Protein AF-A0A0A7DSQ7-F1 (afdb_monomer_lite)

Foldseek 3Di:
DVVCVVVPDFKDFDDPPCFLVLLVQFPAEDPLSVQLSGFGMWGCDPNGIYGYQCLQVVVVVVCVVVVLDAAQFEEEEEDLDSNSSNNVLVCVVRNYAYEYEYPPQVSQQVSQVSCVVSHHYDYDYPVCCVVDDGSYYHYPDPQVVVVHDD

Radius of gyration: 16.52 Å; chains: 1; bounding box: 37×31×48 Å

pLDDT: mean 92.35, std 8.04, range [57.31, 98.38]

Secondary structure (DSSP, 8-state):
-HHHHHTT--EEE--TT-HHHHHHH-SEE-HHHHHHT--SEEEEETTEEEEE--HHHHHHHHHHHTT---TT-EEEEE--SHHHHHHHHHHHHTT-EEEEE-SSHHHHHHHHHHHTTTS-EEE--GGGGGG---SEEEE-SSGGGGT---

Structure (mmCIF, N/CA/C/O backbone):
data_AF-A0A0A7DSQ7-F1
#
_entry.id   AF-A0A0A7DSQ7-F1
#
loop_
_atom_site.group_PDB
_atom_site.id
_atom_site.type_symbol
_atom_site.label_atom_id
_atom_site.label_alt_id
_atom_site.label_comp_id
_atom_site.label_asym_id
_atom_site.label_entity_id
_atom_site.label_seq_id
_atom_site.pdbx_PDB_ins_code
_atom_site.Cartn_x
_atom_site.Cartn_y
_atom_site.Cartn_z
_atom_site.occupancy
_atom_site.B_iso_or_equiv
_atom_site.auth_seq_id
_atom_site.auth_comp_id
_atom_site.auth_asym_id
_atom_site.auth_atom_id
_atom_site.pdbx_PDB_model_num
ATOM 1 N N . ALA A 1 1 ? -18.224 10.965 14.111 1.00 68.00 1 ALA A N 1
ATOM 2 C CA . ALA A 1 1 ? -17.540 9.673 14.328 1.00 68.00 1 ALA A CA 1
ATOM 3 C C . ALA A 1 1 ? -17.409 9.320 15.812 1.00 68.00 1 ALA A C 1
ATOM 5 O O . ALA A 1 1 ? -17.889 8.263 16.186 1.00 68.00 1 ALA A O 1
ATOM 6 N N . MET A 1 2 ? -16.864 10.184 16.681 1.00 82.50 2 MET A N 1
ATOM 7 C CA . MET A 1 2 ? -16.712 9.857 18.116 1.00 82.50 2 MET A CA 1
ATOM 8 C C . MET A 1 2 ? -18.012 9.472 18.833 1.00 82.50 2 MET A C 1
ATOM 10 O O . MET A 1 2 ? -17.995 8.553 19.643 1.00 82.50 2 MET A O 1
ATOM 14 N N . ALA A 1 3 ? -19.145 10.083 18.471 1.00 89.44 3 ALA A N 1
ATOM 15 C CA . ALA A 1 3 ? -20.454 9.705 19.006 1.00 89.44 3 ALA A CA 1
ATOM 16 C C . ALA A 1 3 ? -20.790 8.213 18.795 1.00 89.44 3 ALA A C 1
ATOM 18 O O . ALA A 1 3 ? -21.333 7.586 19.694 1.00 89.44 3 ALA A O 1
ATOM 19 N N . PHE A 1 4 ? -20.412 7.619 17.654 1.00 92.38 4 PHE A N 1
ATOM 20 C CA . PHE A 1 4 ? -20.632 6.191 17.381 1.00 92.38 4 PHE A CA 1
ATOM 21 C C . PHE A 1 4 ? -19.858 5.301 18.365 1.00 92.38 4 PHE A C 1
ATOM 23 O O . PHE A 1 4 ? -20.416 4.362 18.929 1.00 92.38 4 PHE A O 1
ATOM 30 N N . PHE A 1 5 ? -18.589 5.628 18.619 1.00 91.50 5 PHE A N 1
ATOM 31 C CA . PHE A 1 5 ? -17.759 4.886 19.570 1.00 91.50 5 PHE A CA 1
ATOM 32 C C . PHE A 1 5 ? -18.211 5.107 21.021 1.00 91.50 5 PHE A C 1
ATOM 34 O O . PHE A 1 5 ? -18.272 4.162 21.802 1.00 91.50 5 PHE A O 1
ATOM 41 N N . GLN A 1 6 ? -18.631 6.328 21.367 1.00 87.44 6 GLN A N 1
ATOM 42 C CA . GLN A 1 6 ? -19.210 6.652 22.678 1.00 87.44 6 GLN A CA 1
ATOM 43 C C . GLN A 1 6 ? -20.536 5.922 22.944 1.00 87.44 6 GLN A C 1
ATOM 45 O O . GLN A 1 6 ? -20.862 5.649 24.094 1.00 87.44 6 GLN A O 1
ATOM 50 N N . GLN A 1 7 ? -21.279 5.569 21.894 1.00 93.25 7 GLN A N 1
ATOM 51 C CA . GLN A 1 7 ? -22.520 4.792 21.972 1.00 93.25 7 GLN A CA 1
ATOM 52 C C . GLN A 1 7 ? -22.288 3.268 21.973 1.00 93.25 7 GLN A C 1
ATOM 54 O O . GLN A 1 7 ? -23.245 2.502 21.896 1.00 93.25 7 GLN A O 1
ATOM 59 N N . GLY A 1 8 ? -21.036 2.806 22.073 1.00 93.12 8 GLY A N 1
ATOM 60 C CA . GLY A 1 8 ? -20.695 1.382 22.166 1.00 93.12 8 GLY A CA 1
ATOM 61 C C . GLY A 1 8 ? -20.263 0.728 20.851 1.00 93.12 8 GLY A C 1
ATOM 62 O O . GLY A 1 8 ? -20.050 -0.487 20.820 1.00 93.12 8 GLY A O 1
ATOM 63 N N . GLY A 1 9 ? -20.093 1.502 19.773 1.00 95.00 9 GLY A N 1
ATOM 64 C CA . GLY A 1 9 ? -19.462 1.021 18.546 1.00 95.00 9 GLY A CA 1
ATOM 65 C C . GLY A 1 9 ? -18.045 0.503 18.815 1.00 95.00 9 GLY A C 1
ATOM 66 O O . GLY A 1 9 ? -17.261 1.153 19.502 1.00 95.00 9 GLY A O 1
ATOM 67 N N . ARG A 1 10 ? -17.705 -0.680 18.286 1.00 95.81 10 ARG A N 1
ATOM 68 C CA . ARG A 1 10 ? -16.401 -1.336 18.534 1.00 95.81 10 ARG A CA 1
ATOM 69 C C . ARG A 1 10 ? -15.400 -1.186 17.394 1.00 95.81 10 ARG A C 1
ATOM 71 O O . ARG A 1 10 ? -14.199 -1.291 17.613 1.00 95.81 10 ARG A O 1
ATOM 78 N N . GLY A 1 11 ? -15.876 -0.928 16.183 1.00 96.31 11 GLY A N 1
ATOM 79 C CA . GLY A 1 11 ? -15.027 -0.765 15.014 1.00 96.31 11 GLY A CA 1
ATOM 80 C C . GLY A 1 11 ? -15.815 -0.268 13.815 1.00 96.31 11 GLY A C 1
ATOM 81 O O . GLY A 1 11 ? -17.046 -0.274 13.828 1.00 96.31 11 GLY A O 1
ATOM 82 N N . ALA A 1 12 ? -15.096 0.194 12.801 1.00 97.12 12 ALA A N 1
ATOM 83 C CA . ALA A 1 12 ? -15.674 0.669 11.553 1.00 97.12 12 ALA A CA 1
ATOM 84 C C . ALA A 1 12 ? -14.692 0.460 10.400 1.00 97.12 12 ALA A C 1
ATOM 86 O O . ALA A 1 12 ? -13.487 0.639 10.572 1.00 97.12 12 ALA A O 1
ATOM 87 N N . ASN A 1 13 ? -15.210 0.152 9.213 1.00 97.00 13 ASN A N 1
ATOM 88 C CA . ASN A 1 13 ? -14.438 0.284 7.984 1.00 97.00 13 ASN A CA 1
ATOM 89 C C . ASN A 1 13 ? -14.655 1.667 7.369 1.00 97.00 13 ASN A C 1
ATOM 91 O O . ASN A 1 13 ? -15.749 2.229 7.427 1.00 97.00 13 ASN A O 1
ATOM 95 N N . VAL A 1 14 ? -13.596 2.208 6.776 1.00 94.75 14 VAL A N 1
ATOM 96 C CA . VAL A 1 14 ? -13.577 3.524 6.139 1.00 94.75 14 VAL A CA 1
ATOM 97 C C . VAL A 1 14 ? -13.151 3.354 4.689 1.00 94.75 14 VAL A C 1
ATOM 99 O O . VAL A 1 14 ? -12.133 2.732 4.388 1.00 94.75 14 VAL A O 1
ATOM 102 N N . THR A 1 15 ? -13.927 3.927 3.777 1.00 90.25 15 THR A N 1
ATOM 103 C CA . THR A 1 15 ? -13.647 3.904 2.339 1.00 90.25 15 THR A CA 1
ATOM 104 C C . THR A 1 15 ? -13.397 5.317 1.802 1.00 90.25 15 THR A C 1
ATOM 106 O O . THR A 1 15 ? -13.412 6.298 2.550 1.00 90.25 15 THR A O 1
ATOM 109 N N . THR A 1 16 ? -13.103 5.435 0.509 1.00 83.06 16 THR A N 1
ATOM 110 C CA . THR A 1 16 ? -12.941 6.723 -0.173 1.00 83.06 16 THR A CA 1
ATOM 111 C C . THR A 1 16 ? -14.198 7.591 -0.020 1.00 83.06 16 THR A C 1
ATOM 113 O O . THR A 1 16 ? -15.299 7.061 -0.166 1.00 83.06 16 THR A O 1
ATOM 116 N N . PRO A 1 17 ? -14.070 8.909 0.226 1.00 88.75 17 PRO A N 1
ATOM 117 C CA . PRO A 1 17 ? -12.833 9.699 0.276 1.00 88.75 17 PRO A CA 1
ATOM 118 C C . PRO A 1 17 ? -12.257 9.898 1.698 1.00 88.75 17 PRO A C 1
ATOM 120 O O . PRO A 1 17 ? -11.391 10.743 1.892 1.00 88.75 17 PRO A O 1
ATOM 123 N N . PHE A 1 18 ? -12.710 9.151 2.710 1.00 93.00 18 PHE A N 1
ATOM 124 C CA . PHE A 1 18 ? -12.517 9.516 4.125 1.00 93.00 18 PHE A CA 1
ATOM 125 C C . PHE A 1 18 ? -11.300 8.885 4.824 1.00 93.00 18 PHE A C 1
ATOM 127 O O . PHE A 1 18 ? -11.103 9.093 6.021 1.00 93.00 18 PHE A O 1
ATOM 134 N N . LYS A 1 19 ? -10.461 8.123 4.112 1.00 93.19 19 LYS A N 1
ATOM 135 C CA . LYS A 1 19 ? -9.346 7.378 4.731 1.00 93.19 19 LYS A CA 1
ATOM 136 C C . LYS A 1 19 ? -8.277 8.276 5.370 1.00 93.19 19 LYS A C 1
ATOM 138 O O . LYS A 1 19 ? -7.714 7.905 6.397 1.00 93.19 19 LYS A O 1
ATOM 143 N N . GLU A 1 20 ? -8.014 9.454 4.804 1.00 93.06 20 GLU A N 1
ATOM 144 C CA . GLU A 1 20 ? -7.075 10.432 5.381 1.00 93.06 20 GLU A CA 1
ATOM 145 C C . GLU A 1 20 ? -7.655 11.092 6.641 1.00 93.06 20 GLU A C 1
ATOM 147 O O . GLU A 1 20 ? -6.980 11.218 7.657 1.00 93.06 20 GLU A O 1
ATOM 152 N N . GLN A 1 21 ? -8.943 11.436 6.624 1.00 95.00 21 GLN A N 1
ATOM 153 C CA . GLN A 1 21 ? -9.622 11.992 7.797 1.00 95.00 21 GLN A CA 1
ATOM 154 C C . GLN A 1 21 ? -9.669 10.978 8.945 1.00 95.00 21 GLN A C 1
ATOM 156 O O . GLN A 1 21 ? -9.446 11.333 10.098 1.00 95.00 21 GLN A O 1
ATOM 161 N N . ALA A 1 22 ? -9.901 9.699 8.637 1.00 95.56 22 ALA A N 1
ATOM 162 C CA . ALA A 1 22 ? -9.821 8.628 9.625 1.00 95.56 22 ALA A CA 1
ATOM 163 C C . ALA A 1 22 ? -8.403 8.456 10.188 1.00 95.56 22 ALA A C 1
ATOM 165 O O . ALA A 1 22 ? -8.256 8.178 11.375 1.00 95.56 22 ALA A O 1
ATOM 166 N N . TRP A 1 23 ? -7.370 8.663 9.365 1.00 96.25 23 TRP A N 1
ATOM 167 C CA . TRP A 1 23 ? -5.976 8.664 9.809 1.00 96.25 23 TRP A CA 1
ATOM 168 C C . TRP A 1 23 ? -5.680 9.816 10.774 1.00 96.25 23 TRP A C 1
ATOM 170 O O . TRP A 1 23 ? -5.077 9.585 11.817 1.00 96.25 23 TRP A O 1
ATOM 180 N N . GLN A 1 24 ? -6.164 11.025 10.477 1.00 96.31 24 GLN A N 1
ATOM 181 C CA . GLN A 1 24 ? -6.012 12.198 11.349 1.00 96.31 24 GLN A CA 1
ATOM 182 C C . GLN A 1 24 ? -6.802 12.068 12.661 1.00 96.31 24 GLN A C 1
ATOM 184 O O . GLN A 1 24 ? -6.411 12.629 13.679 1.00 96.31 24 GLN A O 1
ATOM 189 N N . MET A 1 25 ? -7.924 11.346 12.631 1.00 94.94 25 MET A N 1
ATOM 190 C CA . MET A 1 25 ? -8.810 11.146 13.779 1.00 94.94 25 MET A CA 1
ATOM 191 C C . MET A 1 25 ? -8.323 10.059 14.748 1.00 94.94 25 MET A C 1
ATOM 193 O O . MET A 1 25 ? -8.744 10.052 15.901 1.00 94.94 25 MET A O 1
ATOM 197 N N . ALA A 1 26 ? -7.503 9.110 14.292 1.00 96.56 26 ALA A N 1
ATOM 198 C CA . ALA A 1 26 ? -7.054 7.999 15.121 1.00 96.56 26 ALA A CA 1
ATOM 199 C C . ALA A 1 26 ? -6.083 8.465 16.220 1.00 96.56 26 ALA A C 1
ATOM 201 O O . ALA A 1 26 ? -5.095 9.142 15.946 1.00 96.56 26 ALA A O 1
ATOM 202 N N . ASP A 1 27 ? -6.320 8.030 17.460 1.00 96.25 27 ASP A N 1
ATOM 203 C CA . ASP A 1 27 ? -5.428 8.303 18.595 1.00 96.25 27 ASP A CA 1
ATOM 204 C C . ASP A 1 27 ? -4.112 7.522 18.476 1.00 96.25 27 ASP A C 1
ATOM 206 O O . ASP A 1 27 ? -3.044 7.966 18.903 1.00 96.25 27 ASP A O 1
ATOM 210 N N . ILE A 1 28 ? -4.201 6.307 17.932 1.00 97.00 28 ILE A N 1
ATOM 211 C CA . ILE A 1 28 ? -3.079 5.392 17.737 1.00 97.00 28 ILE A CA 1
ATOM 212 C C . ILE A 1 28 ? -3.123 4.904 16.296 1.00 97.00 28 ILE A C 1
ATOM 214 O O . ILE A 1 28 ? -4.172 4.508 15.801 1.00 97.00 28 ILE A O 1
ATOM 218 N N . LEU A 1 29 ? -1.969 4.881 15.637 1.00 97.50 29 LEU A N 1
ATOM 219 C CA . LEU A 1 29 ? -1.819 4.361 14.281 1.00 97.50 29 LEU A CA 1
ATOM 220 C C . LEU A 1 29 ? -0.879 3.163 14.292 1.00 97.50 29 LEU A C 1
ATOM 222 O O . LEU A 1 29 ? 0.210 3.240 14.873 1.00 97.50 29 LEU A O 1
ATOM 226 N N . THR A 1 30 ? -1.267 2.088 13.605 1.00 95.50 30 THR A N 1
ATOM 227 C CA . THR A 1 30 ? -0.339 0.994 13.291 1.00 95.50 30 THR A CA 1
ATOM 228 C C . THR A 1 30 ? 0.808 1.506 12.404 1.00 95.50 30 THR A C 1
ATOM 230 O O . THR A 1 30 ? 0.639 2.514 11.707 1.00 95.50 30 THR A O 1
ATOM 233 N N . PRO A 1 31 ? 1.983 0.841 12.379 1.00 91.31 31 PRO A N 1
ATOM 234 C CA . PRO A 1 31 ? 3.094 1.253 11.514 1.00 91.31 31 PRO A CA 1
ATOM 235 C C . PRO A 1 31 ? 2.683 1.380 10.040 1.00 91.31 31 PRO A C 1
ATOM 237 O O . PRO A 1 31 ? 2.975 2.392 9.400 1.00 91.31 31 PRO A O 1
ATOM 240 N N . ARG A 1 32 ? 1.905 0.409 9.539 1.00 89.62 32 ARG A N 1
ATOM 241 C CA . ARG A 1 32 ? 1.368 0.427 8.173 1.00 89.62 32 ARG A CA 1
ATOM 242 C C . ARG A 1 32 ? 0.400 1.581 7.930 1.00 89.62 32 ARG A C 1
ATOM 244 O O . ARG A 1 32 ? 0.544 2.262 6.925 1.00 89.62 32 ARG A O 1
ATOM 251 N N . ALA A 1 33 ? -0.519 1.880 8.852 1.00 94.00 33 ALA A N 1
ATOM 252 C CA . ALA A 1 33 ? -1.414 3.030 8.703 1.00 94.00 33 ALA A CA 1
ATOM 253 C C . ALA A 1 33 ? -0.656 4.364 8.737 1.00 94.00 33 ALA A C 1
ATOM 255 O O . ALA A 1 33 ? -0.951 5.267 7.955 1.00 94.00 33 ALA A O 1
ATOM 256 N N . ARG A 1 34 ? 0.357 4.483 9.607 1.00 93.75 34 ARG A N 1
ATOM 257 C CA . ARG A 1 34 ? 1.214 5.672 9.705 1.00 93.75 34 ARG A CA 1
ATOM 258 C C . ARG A 1 34 ? 1.931 5.956 8.388 1.00 93.75 34 ARG A C 1
ATOM 260 O O . ARG A 1 34 ? 1.848 7.077 7.900 1.00 93.75 34 ARG A O 1
ATOM 267 N N . LEU A 1 35 ? 2.583 4.948 7.812 1.00 88.44 35 LEU A N 1
ATOM 268 C CA . LEU A 1 35 ? 3.297 5.073 6.538 1.00 88.44 35 LEU A CA 1
ATOM 269 C C . LEU A 1 35 ? 2.336 5.276 5.355 1.00 88.44 35 LEU A C 1
ATOM 271 O O . LEU A 1 35 ? 2.598 6.105 4.475 1.00 88.44 35 LEU A O 1
ATOM 275 N N . ALA A 1 36 ? 1.189 4.588 5.382 1.00 90.00 36 ALA A N 1
ATOM 276 C CA . ALA A 1 36 ? 0.127 4.720 4.390 1.00 90.00 36 ALA A CA 1
ATOM 277 C C . ALA A 1 36 ? -0.514 6.118 4.360 1.00 90.00 36 ALA A C 1
ATOM 279 O O . ALA A 1 36 ? -1.097 6.489 3.344 1.00 90.00 36 ALA A O 1
ATOM 280 N N . GLY A 1 37 ? -0.448 6.886 5.456 1.00 91.88 37 GLY A N 1
ATOM 281 C CA . GLY A 1 37 ? -1.161 8.166 5.578 1.00 91.88 37 GLY A CA 1
ATOM 282 C C . GLY A 1 37 ? -2.684 8.020 5.453 1.00 91.88 37 GLY A C 1
ATOM 283 O O . GLY A 1 37 ? -3.374 8.963 5.077 1.00 91.88 37 GLY A O 1
ATOM 284 N N . ALA A 1 38 ? -3.206 6.813 5.683 1.00 92.88 38 ALA A N 1
ATOM 285 C CA . ALA A 1 38 ? -4.587 6.446 5.409 1.00 92.88 38 ALA A CA 1
ATOM 286 C C . ALA A 1 38 ? -5.031 5.306 6.330 1.00 92.88 38 ALA A C 1
ATOM 288 O O . ALA A 1 38 ? -4.273 4.362 6.557 1.00 92.88 38 ALA A O 1
ATOM 289 N N . VAL A 1 39 ? -6.273 5.373 6.808 1.00 95.62 39 VAL A N 1
ATOM 290 C CA . VAL A 1 39 ? -6.916 4.354 7.649 1.00 95.62 39 VAL A CA 1
ATOM 291 C C . VAL A 1 39 ? -8.181 3.853 6.958 1.00 95.62 39 VAL A C 1
ATOM 293 O O . VAL A 1 39 ? -9.052 4.649 6.612 1.00 95.62 39 VAL A O 1
ATOM 296 N N . ASN A 1 40 ? -8.291 2.536 6.768 1.00 95.19 40 ASN A N 1
ATOM 297 C CA . ASN A 1 40 ? -9.500 1.872 6.261 1.00 95.19 40 ASN A CA 1
ATOM 298 C C . ASN A 1 40 ? -10.198 1.012 7.335 1.00 95.19 40 ASN A C 1
ATOM 300 O O . ASN A 1 40 ? -11.321 0.557 7.116 1.00 95.19 40 ASN A O 1
ATOM 304 N N . THR A 1 41 ? -9.554 0.808 8.487 1.00 96.88 41 THR A N 1
ATOM 305 C CA . THR A 1 41 ? -10.059 -0.006 9.593 1.00 96.88 41 THR A CA 1
ATOM 306 C C . THR A 1 41 ? -9.840 0.736 10.903 1.00 96.88 41 THR A C 1
ATOM 308 O O . THR A 1 41 ? -8.716 1.066 11.268 1.00 96.88 41 THR A O 1
ATOM 311 N N . LEU A 1 42 ? -10.924 0.994 11.622 1.00 97.50 42 LEU A N 1
ATOM 312 C CA . LEU A 1 42 ? -10.929 1.613 12.939 1.00 97.50 42 LEU A CA 1
ATOM 313 C C . LEU A 1 42 ? -11.357 0.590 13.982 1.00 97.50 42 LEU A C 1
ATOM 315 O O . LEU A 1 42 ? -12.327 -0.141 13.774 1.00 97.50 42 LEU A O 1
ATOM 319 N N . HIS A 1 43 ? -10.678 0.584 15.121 1.00 96.50 43 HIS A N 1
ATOM 320 C CA . HIS A 1 43 ? -11.000 -0.279 16.248 1.00 96.50 43 HIS A CA 1
ATOM 321 C C . HIS A 1 43 ? -10.952 0.515 17.552 1.00 96.50 43 HIS A C 1
ATOM 323 O O . HIS A 1 43 ? -9.996 1.241 17.820 1.00 96.50 43 HIS A O 1
ATOM 329 N N . TRP A 1 44 ? -11.995 0.387 18.366 1.00 95.31 44 TRP A N 1
ATOM 330 C CA . TRP A 1 44 ? -12.054 1.016 19.677 1.00 95.31 44 TRP A CA 1
ATOM 331 C C . TRP A 1 44 ? -11.435 0.091 20.721 1.00 95.31 44 TRP A C 1
ATOM 333 O O . TRP A 1 44 ? -11.983 -0.967 21.026 1.00 95.31 44 TRP A O 1
ATOM 343 N N . GLN A 1 45 ? -10.297 0.489 21.287 1.00 89.56 45 GLN A N 1
ATOM 344 C CA . GLN A 1 45 ? -9.559 -0.318 22.253 1.00 89.56 45 GLN A CA 1
ATOM 345 C C . GLN A 1 45 ? -9.012 0.550 23.382 1.00 89.56 45 GLN A C 1
ATOM 347 O O . GLN A 1 45 ? -8.352 1.555 23.141 1.00 89.56 45 GLN A O 1
ATOM 352 N N . ASN A 1 46 ? -9.241 0.136 24.632 1.00 87.50 46 ASN A N 1
ATOM 353 C CA . ASN A 1 46 ? -8.714 0.817 25.821 1.00 87.50 46 ASN A CA 1
ATOM 354 C C . ASN A 1 46 ? -9.033 2.326 25.842 1.00 87.50 46 ASN A C 1
ATOM 356 O O . ASN A 1 46 ? -8.165 3.146 26.135 1.00 87.50 46 ASN A O 1
ATOM 360 N N . ALA A 1 47 ? -10.276 2.679 25.490 1.00 90.06 47 ALA A N 1
ATOM 361 C CA . ALA A 1 47 ? -10.757 4.061 25.376 1.00 90.06 47 ALA A CA 1
ATOM 362 C C . ALA A 1 47 ? -9.976 4.940 24.377 1.00 90.06 47 ALA A C 1
ATOM 364 O O . ALA A 1 47 ? -9.987 6.164 24.492 1.00 90.06 47 ALA A O 1
ATOM 365 N N . ARG A 1 48 ? -9.302 4.319 23.405 1.00 94.06 48 ARG A N 1
ATOM 366 C CA . ARG A 1 48 ? -8.606 4.984 22.305 1.00 94.06 48 ARG A CA 1
ATOM 367 C C . ARG A 1 48 ? -9.029 4.388 20.973 1.00 94.06 48 ARG A C 1
ATOM 369 O O . ARG A 1 48 ? -9.338 3.199 20.864 1.00 94.06 48 ARG A O 1
ATOM 376 N N . LEU A 1 49 ? -9.009 5.224 19.951 1.00 96.12 49 LEU A N 1
ATOM 377 C CA . LEU A 1 49 ? -9.291 4.844 18.585 1.00 96.12 49 LEU A CA 1
ATOM 378 C C . LEU A 1 49 ? -7.999 4.413 17.884 1.00 96.12 49 LEU A C 1
ATOM 380 O O . LEU A 1 49 ? -7.136 5.234 17.573 1.00 96.12 49 LEU A O 1
ATOM 384 N N . LEU A 1 50 ? -7.875 3.114 17.624 1.00 97.38 50 LEU A N 1
ATOM 385 C CA . LEU A 1 50 ? -6.812 2.549 16.804 1.00 97.38 50 LEU A CA 1
ATOM 386 C C . LEU A 1 50 ? -7.199 2.652 15.326 1.00 97.38 50 LEU A C 1
ATOM 388 O O . LEU A 1 50 ? -8.232 2.127 14.911 1.00 97.38 50 LEU A O 1
ATOM 392 N N . GLY A 1 51 ? -6.347 3.299 14.540 1.00 97.50 51 GLY A N 1
ATOM 393 C CA . GLY A 1 51 ? -6.413 3.342 13.090 1.00 97.50 51 GLY A CA 1
ATOM 394 C C . GLY A 1 51 ? -5.446 2.353 12.458 1.00 97.50 51 GLY A C 1
ATOM 395 O O . GLY A 1 51 ? -4.252 2.327 12.772 1.00 97.50 51 GLY A O 1
ATOM 396 N N . ASP A 1 52 ? -5.973 1.559 11.538 1.00 96.62 52 ASP A N 1
ATOM 397 C CA . ASP A 1 52 ? -5.238 0.559 10.790 1.00 96.62 52 ASP A CA 1
ATOM 398 C C . ASP A 1 52 ? -5.528 0.637 9.282 1.00 96.62 52 ASP A C 1
ATOM 400 O O . ASP A 1 52 ? -6.552 1.169 8.837 1.00 96.62 52 ASP A O 1
ATOM 404 N N . ASN A 1 53 ? -4.600 0.109 8.487 1.00 94.69 53 ASN A N 1
ATOM 405 C CA . ASN A 1 53 ? -4.739 -0.013 7.045 1.00 94.69 53 ASN A CA 1
ATOM 406 C C . ASN A 1 53 ? -4.555 -1.471 6.625 1.00 94.69 53 ASN A C 1
ATOM 408 O O . ASN A 1 53 ? -3.459 -2.021 6.702 1.00 94.69 53 ASN A O 1
ATOM 412 N N . THR A 1 54 ? -5.648 -2.086 6.195 1.00 94.19 54 THR A N 1
ATOM 413 C CA . THR A 1 54 ? -5.727 -3.494 5.800 1.00 94.19 54 THR A CA 1
ATOM 414 C C . THR A 1 54 ? -5.768 -3.689 4.285 1.00 94.19 54 THR A C 1
ATOM 416 O O . THR A 1 54 ? -5.641 -4.821 3.829 1.00 94.19 54 THR A O 1
ATOM 419 N N . ASP A 1 55 ? -5.886 -2.615 3.492 1.00 90.44 55 ASP A N 1
ATOM 420 C CA . ASP A 1 55 ? -5.942 -2.728 2.027 1.00 90.44 55 ASP A CA 1
ATOM 421 C C . ASP A 1 55 ? -4.642 -3.324 1.472 1.00 90.44 55 ASP A C 1
ATOM 423 O O . ASP A 1 55 ? -4.673 -4.209 0.623 1.00 90.44 55 ASP A O 1
ATOM 427 N N . GLY A 1 56 ? -3.493 -2.867 1.981 1.00 90.69 56 GLY A N 1
ATOM 428 C CA . GLY A 1 56 ? -2.187 -3.296 1.484 1.00 90.69 56 GLY A CA 1
ATOM 429 C C . GLY A 1 56 ? -1.879 -4.770 1.753 1.00 90.69 56 GLY A C 1
ATOM 430 O O . GLY A 1 56 ? -1.482 -5.493 0.843 1.00 90.69 56 GLY A O 1
ATOM 431 N N . ILE A 1 57 ? -2.127 -5.243 2.980 1.00 92.56 57 ILE A N 1
ATOM 432 C CA . ILE A 1 57 ? -1.989 -6.672 3.303 1.00 92.56 57 ILE A CA 1
ATOM 433 C C . ILE A 1 57 ? -3.041 -7.517 2.574 1.00 92.56 57 ILE A C 1
ATOM 435 O O . ILE A 1 57 ? -2.738 -8.635 2.161 1.00 92.56 57 ILE A O 1
ATOM 439 N N . GLY A 1 58 ? -4.249 -6.982 2.366 1.00 94.38 58 GLY A N 1
ATOM 440 C CA . GLY A 1 58 ? -5.291 -7.627 1.572 1.00 94.38 58 GLY A CA 1
ATOM 441 C C . GLY A 1 58 ? -4.850 -7.864 0.128 1.00 94.38 58 GLY A C 1
ATOM 442 O O . GLY A 1 58 ? -4.979 -8.982 -0.363 1.00 94.38 58 GLY A O 1
ATOM 443 N N . LEU A 1 59 ? -4.251 -6.855 -0.516 1.00 94.81 59 LEU A N 1
ATOM 444 C CA . LEU A 1 59 ? -3.698 -6.986 -1.865 1.00 94.81 59 LEU A CA 1
ATOM 445 C C . LEU A 1 59 ? -2.601 -8.053 -1.927 1.00 94.81 59 LEU A C 1
ATOM 447 O O . LEU A 1 59 ? -2.676 -8.950 -2.757 1.00 94.81 59 LEU A O 1
ATOM 451 N N . VAL A 1 60 ? -1.604 -7.984 -1.040 1.00 93.75 60 VAL A N 1
ATOM 452 C CA . VAL A 1 60 ? -0.505 -8.966 -1.005 1.00 93.75 60 VAL A CA 1
ATOM 453 C C . VAL A 1 60 ? -1.031 -10.388 -0.798 1.00 93.75 60 VAL A C 1
ATOM 455 O O . VAL A 1 60 ? -0.589 -11.317 -1.470 1.00 93.75 60 VAL A O 1
ATOM 458 N N . SER A 1 61 ? -2.011 -10.557 0.091 1.00 94.81 61 SER A N 1
ATOM 459 C CA . SER A 1 61 ? -2.641 -11.858 0.339 1.00 94.81 61 SER A CA 1
ATOM 460 C C . SER A 1 61 ? -3.335 -12.402 -0.914 1.00 94.81 61 SER A C 1
ATOM 462 O O . SER A 1 61 ? -3.244 -13.596 -1.196 1.00 94.81 61 SER A O 1
ATOM 464 N N . ASP A 1 62 ? -4.008 -11.541 -1.681 1.00 96.88 62 ASP A N 1
ATOM 465 C CA . ASP A 1 62 ? -4.681 -11.946 -2.916 1.00 96.88 62 ASP A CA 1
ATOM 466 C C . ASP A 1 62 ? -3.690 -12.272 -4.043 1.00 96.88 62 ASP A C 1
ATOM 468 O O . ASP A 1 62 ? -3.865 -13.265 -4.747 1.00 96.88 62 ASP A O 1
ATOM 472 N N . LEU A 1 63 ? -2.601 -11.507 -4.162 1.00 96.38 63 LEU A N 1
ATOM 473 C CA . LEU A 1 63 ? -1.525 -11.785 -5.119 1.00 96.38 63 LEU A CA 1
ATOM 474 C C . LEU A 1 63 ? -0.862 -13.144 -4.854 1.00 96.38 63 LEU A C 1
ATOM 476 O O . LEU A 1 63 ? -0.621 -13.896 -5.799 1.00 96.38 63 LEU A O 1
ATOM 480 N N . HIS A 1 64 ? -0.637 -13.499 -3.584 1.00 94.69 64 HIS A N 1
ATOM 481 C CA . HIS A 1 64 ? -0.173 -14.836 -3.194 1.00 94.69 64 HIS A CA 1
ATOM 482 C C . HIS A 1 64 ? -1.190 -15.921 -3.544 1.00 94.69 64 HIS A C 1
ATOM 484 O O . HIS A 1 64 ? -0.836 -16.938 -4.138 1.00 94.69 64 HIS A O 1
ATOM 490 N N . ARG A 1 65 ? -2.473 -15.697 -3.231 1.00 97.00 65 ARG A N 1
ATOM 491 C CA . ARG A 1 65 ? -3.561 -16.637 -3.553 1.00 97.00 65 ARG A CA 1
ATOM 492 C C . ARG A 1 65 ? -3.651 -16.927 -5.054 1.00 97.00 65 ARG A C 1
ATOM 494 O O . ARG A 1 65 ? -3.996 -18.042 -5.437 1.00 97.00 65 ARG A O 1
ATOM 501 N N . LEU A 1 66 ? -3.367 -15.931 -5.889 1.00 97.06 66 LEU A N 1
ATOM 502 C CA . LEU A 1 66 ? -3.371 -16.038 -7.348 1.00 97.06 66 LEU A CA 1
ATOM 503 C C . LEU A 1 66 ? -2.032 -16.516 -7.934 1.00 97.06 66 LEU A C 1
ATOM 505 O O . LEU A 1 66 ? -1.934 -16.642 -9.152 1.00 97.06 66 LEU A O 1
ATOM 509 N N . ALA A 1 67 ? -1.018 -16.778 -7.099 1.00 95.31 67 ALA A N 1
ATOM 510 C CA . ALA A 1 67 ? 0.348 -17.097 -7.521 1.00 95.31 67 ALA A CA 1
ATOM 511 C C . ALA A 1 67 ? 0.942 -16.050 -8.490 1.00 95.31 67 ALA A C 1
ATOM 513 O O . ALA A 1 67 ? 1.687 -16.386 -9.408 1.00 95.31 67 ALA A O 1
ATOM 514 N N . MET A 1 68 ? 0.592 -14.775 -8.291 1.00 95.44 68 MET A N 1
ATOM 515 C CA . MET A 1 68 ? 1.049 -13.642 -9.111 1.00 95.44 68 MET A CA 1
ATOM 516 C C . MET A 1 68 ? 2.286 -12.945 -8.542 1.00 95.44 68 MET A C 1
ATOM 518 O O . MET A 1 68 ? 2.829 -12.045 -9.177 1.00 95.44 68 MET A O 1
ATOM 522 N N . ILE A 1 69 ? 2.702 -13.313 -7.331 1.00 93.00 69 ILE A N 1
ATOM 523 C CA . ILE A 1 69 ? 3.857 -12.730 -6.662 1.00 93.00 69 ILE A CA 1
ATOM 524 C C . ILE A 1 69 ? 4.637 -13.822 -5.934 1.00 93.00 69 ILE A C 1
ATOM 526 O O . ILE A 1 69 ? 4.059 -14.785 -5.431 1.00 93.00 69 ILE A O 1
ATOM 530 N N . GLY A 1 70 ? 5.951 -13.660 -5.892 1.00 86.75 70 GLY A N 1
ATOM 531 C CA . GLY A 1 70 ? 6.877 -14.482 -5.121 1.00 86.75 70 GLY A CA 1
ATOM 532 C C . GLY A 1 70 ? 8.033 -13.645 -4.579 1.00 86.75 70 GLY A C 1
ATOM 533 O O . GLY A 1 70 ? 8.095 -12.432 -4.812 1.00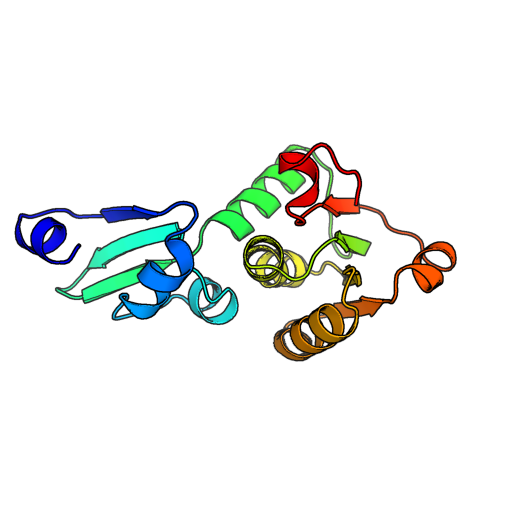 86.75 70 GLY A O 1
ATOM 534 N N . ASP A 1 71 ? 8.959 -14.295 -3.882 1.00 80.44 71 ASP A N 1
ATOM 535 C CA . ASP A 1 71 ? 10.144 -13.642 -3.321 1.00 80.44 71 ASP A CA 1
ATOM 536 C C . ASP A 1 71 ? 10.918 -12.869 -4.402 1.00 80.44 71 ASP A C 1
ATOM 538 O O . ASP A 1 71 ? 11.145 -13.372 -5.504 1.00 80.44 71 ASP A O 1
ATOM 542 N N . ALA A 1 72 ? 11.328 -11.637 -4.087 1.00 88.38 72 ALA A N 1
ATOM 543 C CA . ALA A 1 72 ? 12.114 -10.774 -4.976 1.00 88.38 72 ALA A CA 1
ATOM 544 C C . ALA A 1 72 ? 11.464 -10.421 -6.333 1.00 88.38 72 ALA A C 1
ATOM 546 O O . ALA A 1 72 ? 12.167 -9.994 -7.253 1.00 88.38 72 ALA A O 1
ATOM 547 N N . SER A 1 73 ? 10.135 -10.535 -6.457 1.00 95.94 73 SER A N 1
ATOM 548 C CA . SER A 1 73 ? 9.404 -10.111 -7.664 1.00 95.94 73 SER A CA 1
ATOM 549 C C . SER A 1 73 ? 9.637 -8.629 -7.972 1.00 95.94 73 SER A C 1
ATOM 551 O O . SER A 1 73 ? 9.614 -7.783 -7.071 1.00 95.94 73 SER A O 1
ATOM 553 N N . ARG A 1 74 ? 9.817 -8.299 -9.254 1.00 97.69 74 ARG A N 1
ATOM 554 C CA . ARG A 1 74 ? 9.942 -6.919 -9.740 1.00 97.69 74 ARG A CA 1
ATOM 555 C C . ARG A 1 74 ? 8.565 -6.376 -10.077 1.00 97.69 74 ARG A C 1
ATOM 557 O O . ARG A 1 74 ? 7.936 -6.796 -11.050 1.00 97.69 74 ARG A O 1
ATOM 564 N N . VAL A 1 75 ? 8.104 -5.444 -9.258 1.00 98.19 75 VAL A N 1
ATOM 565 C CA . VAL A 1 75 ? 6.761 -4.881 -9.327 1.00 98.19 75 VAL A CA 1
ATOM 566 C C . VAL A 1 75 ? 6.827 -3.467 -9.887 1.00 98.19 75 VAL A C 1
ATOM 568 O O . VAL A 1 75 ? 7.443 -2.587 -9.289 1.00 98.19 75 VAL A O 1
ATOM 571 N N . LEU A 1 76 ? 6.136 -3.228 -10.999 1.00 98.19 76 LEU A N 1
ATOM 572 C CA . LEU A 1 76 ? 5.818 -1.877 -11.449 1.00 98.19 76 LEU A CA 1
ATOM 573 C C . LEU A 1 76 ? 4.526 -1.419 -10.773 1.00 98.19 76 LEU A C 1
ATOM 575 O O . LEU A 1 76 ? 3.463 -1.999 -10.991 1.00 98.19 76 LEU A O 1
ATOM 579 N N . LEU A 1 77 ? 4.600 -0.360 -9.974 1.00 97.69 77 LEU A N 1
ATOM 580 C CA . LEU A 1 77 ? 3.445 0.279 -9.356 1.00 97.69 77 LEU A CA 1
ATOM 581 C C . LEU A 1 77 ? 3.121 1.579 -10.098 1.00 97.69 77 LEU A C 1
ATOM 583 O O . LEU A 1 77 ? 3.895 2.538 -10.074 1.00 97.69 77 LEU A O 1
ATOM 587 N N . LEU A 1 78 ? 1.959 1.618 -10.749 1.00 97.19 78 LEU A N 1
ATOM 588 C CA . LEU A 1 78 ? 1.467 2.798 -11.453 1.00 97.19 78 LEU A CA 1
ATOM 589 C C . LEU A 1 78 ? 0.606 3.648 -10.518 1.00 97.19 78 LEU A C 1
ATOM 591 O O . LEU A 1 78 ? -0.431 3.206 -10.025 1.00 97.19 78 LEU A O 1
ATOM 595 N N . GLY A 1 79 ? 1.006 4.898 -10.318 1.00 94.88 79 GLY A N 1
ATOM 596 C CA . GLY A 1 79 ? 0.329 5.876 -9.476 1.00 94.88 79 GLY A CA 1
ATOM 597 C C . GLY A 1 79 ? 1.067 6.164 -8.171 1.00 94.88 79 GLY A C 1
ATOM 598 O O . GLY A 1 79 ? 1.684 5.296 -7.573 1.00 94.88 79 GLY A O 1
ATOM 599 N N . ALA A 1 80 ? 0.961 7.405 -7.694 1.00 93.31 80 ALA A N 1
ATOM 600 C CA . ALA A 1 80 ? 1.556 7.863 -6.430 1.00 93.31 80 ALA A CA 1
ATOM 601 C C . ALA A 1 80 ? 0.499 8.422 -5.451 1.00 93.31 80 ALA A C 1
ATOM 603 O O . ALA A 1 80 ? 0.740 9.397 -4.738 1.00 93.31 80 ALA A O 1
ATOM 604 N N . GLY A 1 81 ? -0.715 7.858 -5.480 1.00 88.44 81 GLY A N 1
ATOM 605 C CA . GLY A 1 81 ? -1.839 8.241 -4.616 1.00 88.44 81 GLY A CA 1
ATOM 606 C C . GLY A 1 81 ? -1.931 7.426 -3.320 1.00 88.44 81 GLY A C 1
ATOM 607 O O . GLY A 1 81 ? -1.048 6.635 -2.996 1.00 88.44 81 GLY A O 1
ATOM 608 N N . GLY A 1 82 ? -3.038 7.584 -2.584 1.00 84.62 82 GLY A N 1
ATOM 609 C CA . GLY A 1 82 ? -3.262 6.877 -1.313 1.00 84.62 82 GLY A CA 1
ATOM 610 C C . GLY A 1 82 ? -3.296 5.349 -1.445 1.00 84.62 82 GLY A C 1
ATOM 611 O O . GLY A 1 82 ? -2.785 4.655 -0.572 1.00 84.62 82 GLY A O 1
ATOM 612 N N . ALA A 1 83 ? -3.829 4.823 -2.555 1.00 86.56 83 ALA A N 1
ATOM 613 C CA . ALA A 1 83 ? -3.813 3.386 -2.839 1.00 86.56 83 ALA A CA 1
ATOM 614 C C . ALA A 1 83 ? -2.377 2.862 -3.001 1.00 86.56 83 ALA A C 1
ATOM 616 O O . ALA A 1 83 ? -1.990 1.930 -2.304 1.00 86.56 83 ALA A O 1
ATOM 617 N N . ALA A 1 84 ? -1.566 3.524 -3.838 1.00 92.88 84 ALA A N 1
ATOM 618 C CA . ALA A 1 84 ? -0.155 3.189 -4.023 1.00 92.88 84 ALA A CA 1
ATOM 619 C C . ALA A 1 84 ? 0.613 3.232 -2.693 1.00 92.88 84 ALA A C 1
ATOM 621 O O . ALA A 1 84 ? 1.272 2.271 -2.309 1.00 92.88 84 ALA A O 1
ATOM 622 N N . ARG A 1 85 ? 0.450 4.314 -1.923 1.00 92.69 85 ARG A N 1
ATOM 623 C CA . ARG A 1 85 ? 1.088 4.467 -0.609 1.00 92.69 85 ARG A CA 1
ATOM 624 C C . ARG A 1 85 ? 0.717 3.343 0.370 1.00 92.69 85 ARG A C 1
ATOM 626 O O . ARG A 1 85 ? 1.567 2.915 1.144 1.00 92.69 85 ARG A O 1
ATOM 633 N N . GLY A 1 86 ? -0.528 2.864 0.338 1.00 91.12 86 GLY A N 1
ATOM 634 C CA . GLY A 1 86 ? -1.009 1.790 1.211 1.00 91.12 86 GLY A CA 1
ATOM 635 C C . GLY A 1 86 ? -0.437 0.404 0.898 1.00 91.12 86 GLY A C 1
ATOM 636 O O . GLY A 1 86 ? -0.395 -0.435 1.795 1.00 91.12 86 GLY A O 1
ATOM 637 N N . VAL A 1 87 ? 0.016 0.162 -0.338 1.00 94.12 87 VAL A N 1
ATOM 638 C CA . VAL A 1 87 ? 0.496 -1.160 -0.784 1.00 94.12 87 VAL A CA 1
ATOM 639 C C . VAL A 1 87 ? 2.021 -1.286 -0.802 1.00 94.12 87 VAL A C 1
ATOM 641 O O . VAL A 1 87 ? 2.519 -2.405 -0.744 1.00 94.12 87 VAL A O 1
ATOM 644 N N . ILE A 1 88 ? 2.765 -0.170 -0.831 1.00 95.50 88 ILE A N 1
ATOM 645 C CA . ILE A 1 88 ? 4.238 -0.180 -0.914 1.00 95.50 88 ILE A CA 1
ATOM 646 C C . ILE A 1 88 ? 4.867 -0.958 0.242 1.00 95.50 88 ILE A C 1
ATOM 648 O O . ILE A 1 88 ? 5.626 -1.886 -0.009 1.00 95.50 88 ILE A O 1
ATOM 652 N N . LEU A 1 89 ? 4.553 -0.614 1.497 1.00 94.62 89 LEU A N 1
ATOM 653 C CA . LEU A 1 89 ? 5.183 -1.282 2.642 1.00 94.62 89 LEU A CA 1
ATOM 654 C C . LEU A 1 89 ? 4.911 -2.795 2.649 1.00 94.62 89 LEU A C 1
ATOM 656 O O . LEU A 1 89 ? 5.881 -3.538 2.729 1.00 94.62 89 LEU A O 1
ATOM 660 N N . PRO A 1 90 ? 3.659 -3.272 2.501 1.00 93.81 90 PRO A N 1
ATOM 661 C CA . PRO A 1 90 ? 3.403 -4.706 2.407 1.00 93.81 90 PRO A CA 1
ATOM 662 C C . PRO A 1 90 ? 4.182 -5.406 1.290 1.00 93.81 90 PRO A C 1
ATOM 664 O O . PRO A 1 90 ? 4.673 -6.505 1.512 1.00 93.81 90 PRO A O 1
ATOM 667 N N . LEU A 1 91 ? 4.328 -4.789 0.112 1.00 95.31 91 LEU A N 1
ATOM 668 C CA . LEU A 1 91 ? 5.119 -5.354 -0.989 1.00 95.31 91 LEU A CA 1
ATOM 669 C C . LEU A 1 91 ? 6.618 -5.415 -0.649 1.00 95.31 91 LEU A C 1
ATOM 671 O O . LEU A 1 91 ? 7.254 -6.440 -0.890 1.00 95.31 91 LEU A O 1
ATOM 675 N N . LEU A 1 92 ? 7.175 -4.361 -0.046 1.00 95.31 92 LEU A N 1
ATOM 676 C CA . LEU A 1 92 ? 8.570 -4.347 0.413 1.00 95.31 92 L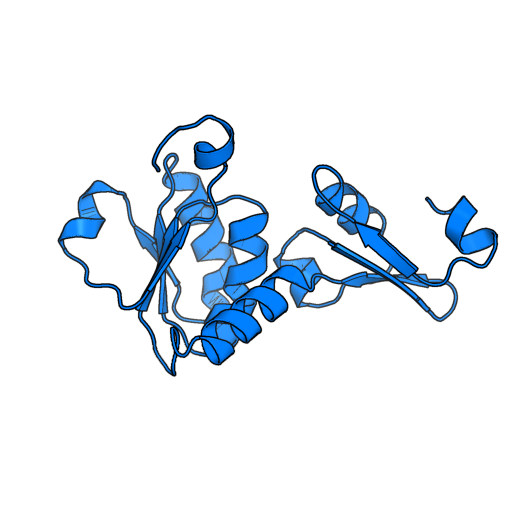EU A CA 1
ATOM 677 C C . LEU A 1 92 ? 8.819 -5.389 1.515 1.00 95.31 92 LEU A C 1
ATOM 679 O O . LEU A 1 92 ? 9.847 -6.056 1.503 1.00 95.31 92 LEU A O 1
ATOM 683 N N . GLU A 1 93 ? 7.864 -5.590 2.426 1.00 92.75 93 GLU A N 1
ATOM 684 C CA . GLU A 1 93 ? 7.928 -6.628 3.467 1.00 92.75 93 GLU A CA 1
ATOM 685 C C . GLU A 1 93 ? 7.879 -8.056 2.889 1.00 92.75 93 GLU A C 1
ATOM 687 O O . GLU A 1 93 ? 8.378 -8.980 3.527 1.00 92.75 93 GLU A O 1
ATOM 692 N N . GLN A 1 94 ? 7.335 -8.249 1.679 1.00 91.69 94 GLN A N 1
ATOM 693 C CA . GLN A 1 94 ? 7.461 -9.505 0.917 1.00 91.69 94 GLN A CA 1
ATOM 694 C C . GLN A 1 94 ? 8.804 -9.637 0.178 1.00 91.69 94 GLN A C 1
ATOM 696 O O . GLN A 1 94 ? 9.015 -10.595 -0.560 1.00 91.69 94 GLN A O 1
ATOM 701 N N . GLY A 1 95 ? 9.703 -8.661 0.310 1.00 94.00 95 GLY A N 1
ATOM 702 C CA . GLY A 1 95 ? 10.976 -8.631 -0.404 1.00 94.00 95 GLY A CA 1
ATOM 703 C C . GLY A 1 95 ? 10.855 -8.258 -1.882 1.00 94.00 95 GLY A C 1
ATOM 704 O O . GLY A 1 95 ? 11.798 -8.489 -2.631 1.00 94.00 95 GLY A O 1
ATOM 705 N N . CYS A 1 96 ? 9.723 -7.704 -2.327 1.00 96.38 96 CYS A N 1
ATOM 706 C CA . CYS A 1 96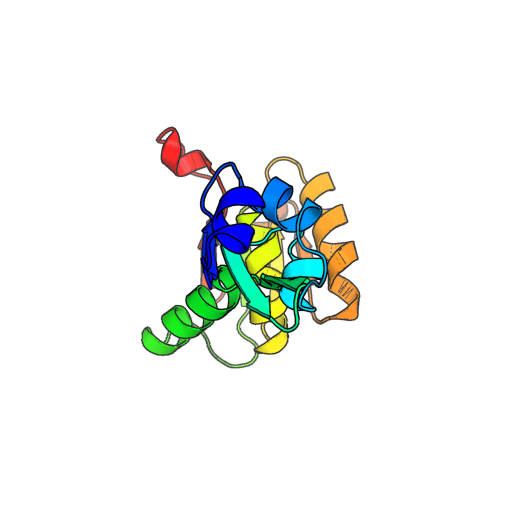 ? 9.573 -7.248 -3.709 1.00 96.38 96 CYS A CA 1
ATOM 707 C C . CYS A 1 96 ? 10.427 -6.007 -3.981 1.00 96.38 96 CYS A C 1
ATOM 709 O O . CYS A 1 96 ? 10.614 -5.160 -3.107 1.00 96.38 96 CYS A O 1
ATOM 711 N N . ARG A 1 97 ? 10.874 -5.868 -5.231 1.00 97.69 97 ARG A N 1
ATOM 712 C CA . ARG A 1 97 ? 11.545 -4.665 -5.736 1.00 97.69 97 ARG A CA 1
ATOM 713 C C . ARG A 1 97 ? 10.527 -3.811 -6.463 1.00 97.69 97 ARG A C 1
ATOM 715 O O . ARG A 1 97 ? 9.862 -4.310 -7.370 1.00 97.69 97 ARG A O 1
ATOM 722 N N . ILE A 1 98 ? 10.379 -2.552 -6.071 1.00 98.19 98 ILE A N 1
ATOM 723 C CA . ILE A 1 98 ? 9.309 -1.692 -6.580 1.00 98.19 98 ILE A CA 1
ATOM 724 C C . ILE A 1 98 ? 9.884 -0.607 -7.485 1.00 98.19 98 ILE A C 1
ATOM 726 O O . ILE A 1 98 ? 10.628 0.256 -7.029 1.00 98.19 98 ILE A O 1
ATOM 730 N N . ALA A 1 99 ? 9.446 -0.587 -8.739 1.00 98.25 99 ALA A N 1
ATOM 731 C CA . ALA A 1 99 ? 9.552 0.586 -9.591 1.00 98.25 99 ALA A CA 1
ATOM 732 C C . ALA A 1 99 ? 8.235 1.362 -9.533 1.00 98.25 99 ALA A C 1
ATOM 734 O O . ALA A 1 99 ? 7.164 0.826 -9.818 1.00 98.25 99 ALA A O 1
ATOM 735 N N . LEU A 1 100 ? 8.296 2.632 -9.150 1.00 98.12 100 LEU A N 1
ATOM 736 C CA . LEU A 1 100 ? 7.136 3.503 -9.041 1.00 98.12 100 LEU A CA 1
ATOM 737 C C . LEU A 1 100 ? 7.097 4.474 -10.221 1.00 98.12 100 LEU A C 1
ATOM 739 O O . LEU A 1 100 ? 8.001 5.294 -10.381 1.00 98.12 100 LEU A O 1
ATOM 743 N N . ALA A 1 101 ? 6.014 4.448 -10.993 1.00 97.56 101 ALA A N 1
ATOM 744 C CA . ALA A 1 101 ? 5.777 5.404 -12.070 1.00 97.56 101 ALA A CA 1
ATOM 745 C C . ALA A 1 101 ? 4.487 6.185 -11.820 1.00 97.56 101 ALA A C 1
ATOM 747 O O . ALA A 1 101 ? 3.495 5.665 -11.315 1.00 97.56 101 ALA A O 1
ATOM 748 N N . ASN A 1 102 ? 4.489 7.474 -12.143 1.00 96.12 102 ASN A N 1
ATOM 749 C CA . ASN A 1 102 ? 3.318 8.329 -11.981 1.00 96.12 102 ASN A CA 1
ATOM 750 C C . ASN A 1 102 ? 3.382 9.501 -12.960 1.00 96.12 102 ASN A C 1
ATOM 752 O O . ASN A 1 102 ? 4.456 10.064 -13.161 1.00 96.12 102 ASN A O 1
ATOM 756 N N . ARG A 1 103 ? 2.225 9.923 -13.498 1.00 93.00 103 ARG A N 1
ATOM 757 C CA . ARG A 1 103 ? 2.129 11.013 -14.492 1.00 93.00 103 ARG A CA 1
ATOM 758 C C . ARG A 1 103 ? 2.897 12.265 -14.066 1.00 93.00 103 ARG A C 1
ATOM 760 O O . ARG A 1 103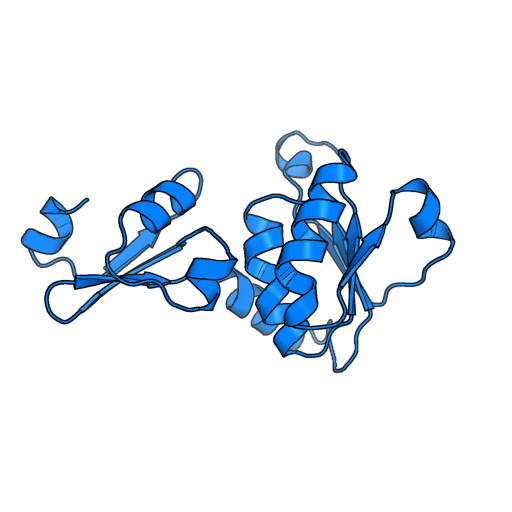 ? 3.553 12.915 -14.866 1.00 93.00 103 ARG A O 1
ATOM 767 N N . THR A 1 104 ? 2.827 12.600 -12.780 1.00 94.69 104 THR A N 1
ATOM 768 C CA . THR A 1 104 ? 3.703 13.604 -12.171 1.00 94.69 104 THR A CA 1
ATOM 769 C C . THR A 1 104 ? 4.882 12.887 -11.518 1.00 94.69 104 THR A C 1
ATOM 771 O O . THR A 1 104 ? 4.749 12.431 -10.377 1.00 94.69 104 THR A O 1
ATOM 774 N N . HIS A 1 105 ? 6.014 12.796 -12.220 1.00 96.19 105 HIS A N 1
ATOM 775 C CA . HIS A 1 105 ? 7.192 12.035 -11.778 1.00 96.19 105 HIS A CA 1
ATOM 776 C C . HIS A 1 105 ? 7.703 12.467 -10.391 1.00 96.19 105 HIS A C 1
ATOM 778 O O . HIS A 1 105 ? 7.964 11.621 -9.541 1.00 96.19 105 HIS A O 1
ATOM 784 N N . ALA A 1 106 ? 7.696 13.770 -10.086 1.00 97.44 106 ALA A N 1
ATOM 785 C CA . ALA A 1 106 ? 8.089 14.289 -8.769 1.00 97.44 106 ALA A CA 1
ATOM 786 C C . ALA A 1 106 ? 7.300 13.677 -7.592 1.00 97.44 106 ALA A C 1
ATOM 788 O O . ALA A 1 106 ? 7.835 13.520 -6.495 1.00 97.44 106 ALA A O 1
ATOM 789 N N . ARG A 1 107 ? 6.032 13.283 -7.803 1.00 95.94 107 ARG A N 1
ATOM 790 C CA . ARG A 1 107 ? 5.247 12.582 -6.771 1.00 95.94 107 ARG A CA 1
ATOM 791 C C . ARG A 1 107 ? 5.736 11.152 -6.556 1.00 95.94 107 ARG A C 1
ATOM 793 O O . ARG A 1 107 ? 5.729 10.697 -5.418 1.00 95.94 107 ARG A O 1
ATOM 800 N N . ALA A 1 108 ? 6.158 10.466 -7.621 1.00 97.38 108 ALA A N 1
ATOM 801 C CA . ALA A 1 108 ? 6.778 9.152 -7.500 1.00 97.38 108 ALA A CA 1
ATOM 802 C C . ALA A 1 108 ? 8.120 9.258 -6.766 1.00 97.38 108 ALA A C 1
ATOM 804 O O . ALA A 1 108 ? 8.331 8.533 -5.803 1.00 97.38 108 ALA A O 1
ATOM 805 N N . GLN A 1 109 ? 8.971 10.225 -7.123 1.00 98.19 109 GLN A N 1
ATOM 806 C CA . GLN A 1 109 ? 10.253 10.454 -6.441 1.00 98.19 109 GLN A CA 1
ATOM 807 C C . GLN A 1 109 ? 10.076 10.697 -4.937 1.00 98.19 109 GLN A C 1
ATOM 809 O O . GLN A 1 109 ? 10.714 10.039 -4.120 1.00 98.19 109 GLN A O 1
ATOM 814 N N . ALA A 1 110 ? 9.163 11.599 -4.564 1.00 96.88 110 ALA A N 1
ATOM 815 C CA . ALA A 1 110 ? 8.879 11.889 -3.161 1.00 96.88 110 ALA A CA 1
ATOM 816 C C . ALA A 1 110 ? 8.342 10.662 -2.405 1.00 96.88 110 ALA A C 1
ATOM 818 O O . ALA A 1 110 ? 8.663 10.465 -1.233 1.00 96.88 110 ALA A O 1
ATOM 819 N N . LEU A 1 111 ? 7.522 9.836 -3.064 1.00 95.69 111 LEU A N 1
ATOM 820 C CA . LEU A 1 111 ? 6.980 8.626 -2.460 1.00 95.69 111 LEU A CA 1
ATOM 821 C C . LEU A 1 111 ? 8.053 7.537 -2.319 1.00 95.69 111 LEU A C 1
ATOM 823 O O . LEU A 1 111 ? 8.177 6.982 -1.236 1.00 95.69 111 LEU A O 1
ATOM 827 N N . ALA A 1 112 ? 8.867 7.284 -3.345 1.00 97.44 112 ALA A N 1
ATOM 828 C CA . ALA A 1 112 ? 9.977 6.334 -3.276 1.00 97.44 112 ALA A CA 1
ATOM 829 C C . ALA A 1 112 ? 10.970 6.709 -2.165 1.00 97.44 112 ALA A C 1
ATOM 831 O O . ALA A 1 112 ? 11.289 5.876 -1.320 1.00 97.44 112 ALA A O 1
ATOM 832 N N . ALA A 1 113 ? 11.358 7.986 -2.075 1.00 96.94 113 ALA A N 1
ATOM 833 C CA . ALA A 1 113 ? 12.237 8.481 -1.015 1.00 96.94 113 ALA A CA 1
ATOM 834 C C . ALA A 1 113 ? 11.667 8.240 0.396 1.00 96.94 113 ALA A C 1
ATOM 836 O O . ALA A 1 113 ? 12.410 7.924 1.323 1.00 96.94 113 ALA A O 1
ATOM 837 N N . ALA A 1 114 ? 10.344 8.341 0.569 1.00 94.25 114 ALA A N 1
ATOM 838 C CA . ALA A 1 114 ? 9.690 8.093 1.854 1.00 94.25 114 ALA A CA 1
ATOM 839 C C . ALA A 1 114 ? 9.707 6.614 2.288 1.00 94.25 114 ALA A C 1
ATOM 841 O O . ALA A 1 114 ? 9.498 6.344 3.471 1.00 94.25 114 ALA A O 1
ATOM 842 N N . PHE A 1 115 ? 9.934 5.681 1.356 1.00 95.50 115 PHE A N 1
ATOM 843 C CA . PHE A 1 115 ? 9.936 4.233 1.600 1.00 95.50 115 PHE A CA 1
ATOM 844 C C . PHE A 1 115 ? 11.300 3.561 1.362 1.00 95.50 115 PHE A C 1
ATOM 846 O O . PHE A 1 115 ? 11.439 2.352 1.543 1.00 95.50 115 PHE A O 1
ATOM 853 N N . GLN A 1 116 ? 12.325 4.330 0.991 1.00 95.31 116 GLN A N 1
ATOM 854 C CA . GLN A 1 116 ? 13.654 3.809 0.659 1.00 95.31 116 GLN A CA 1
ATOM 855 C C . GLN A 1 116 ? 14.340 3.111 1.846 1.00 95.31 116 GLN A C 1
ATOM 857 O O . GLN A 1 116 ? 15.163 2.221 1.658 1.00 95.31 116 GLN A O 1
ATOM 862 N N . ALA A 1 117 ? 13.995 3.483 3.082 1.00 94.81 117 ALA A N 1
ATOM 863 C CA . ALA A 1 117 ? 14.532 2.845 4.285 1.00 94.81 117 ALA A CA 1
ATOM 864 C C . ALA A 1 117 ? 13.899 1.469 4.581 1.00 94.81 117 ALA A C 1
ATOM 866 O O . ALA A 1 117 ? 14.375 0.759 5.464 1.00 94.81 117 ALA A O 1
ATOM 867 N N . GLN A 1 118 ? 12.813 1.111 3.891 1.00 94.19 118 GLN A N 1
ATOM 868 C CA . GLN A 1 118 ? 12.027 -0.098 4.132 1.00 94.19 118 GLN A CA 1
ATOM 869 C C . GLN A 1 118 ? 12.332 -1.213 3.124 1.00 94.19 118 GLN A C 1
ATOM 871 O O . GLN A 1 118 ? 11.966 -2.356 3.377 1.00 94.19 118 GLN A O 1
ATOM 876 N N . GLY A 1 119 ? 12.998 -0.908 2.007 1.00 95.56 119 GLY A N 1
ATOM 877 C CA . GLY A 1 119 ? 13.371 -1.900 1.003 1.00 95.56 119 GLY A CA 1
ATOM 878 C C . GLY A 1 119 ? 13.775 -1.285 -0.336 1.00 95.56 119 GLY A C 1
ATOM 879 O O . GLY A 1 119 ? 13.995 -0.079 -0.448 1.00 95.56 119 GLY A O 1
ATOM 880 N N . GLU A 1 120 ? 13.872 -2.133 -1.358 1.00 97.31 120 GLU A N 1
ATOM 881 C CA . GLU A 1 120 ? 14.245 -1.737 -2.718 1.00 97.31 120 GLU A CA 1
ATOM 882 C C . GLU A 1 120 ? 13.063 -1.066 -3.434 1.00 97.31 120 GLU A C 1
ATOM 884 O O . GLU A 1 120 ? 12.154 -1.727 -3.939 1.00 97.31 120 GLU A O 1
ATOM 889 N N . ILE A 1 121 ? 13.081 0.266 -3.474 1.00 98.12 121 ILE A N 1
ATOM 890 C CA . ILE A 1 121 ? 12.115 1.079 -4.212 1.00 98.12 121 ILE A CA 1
ATOM 891 C C . ILE A 1 121 ? 12.819 2.200 -4.975 1.00 98.12 121 ILE A C 1
ATOM 893 O O . ILE A 1 121 ? 13.672 2.902 -4.431 1.00 98.12 121 ILE A O 1
ATOM 897 N N . GLU A 1 122 ? 12.412 2.407 -6.222 1.00 98.00 122 GLU A N 1
ATOM 898 C CA . GLU A 1 122 ? 12.869 3.510 -7.060 1.00 98.00 122 GLU A CA 1
ATOM 899 C C . GLU A 1 122 ? 11.703 4.187 -7.782 1.00 98.00 122 GLU A C 1
ATOM 901 O O . GLU A 1 122 ? 10.618 3.624 -7.928 1.00 98.00 122 GLU A O 1
ATOM 906 N N . ALA A 1 123 ? 11.916 5.425 -8.223 1.00 98.38 123 ALA A N 1
ATOM 907 C CA . ALA A 1 123 ? 10.957 6.148 -9.044 1.00 98.38 123 ALA A CA 1
ATOM 908 C C . ALA A 1 123 ? 11.476 6.230 -10.477 1.00 98.38 123 ALA A C 1
ATOM 910 O O . ALA A 1 123 ? 12.531 6.820 -10.709 1.00 98.38 123 ALA A O 1
ATOM 911 N N . LEU A 1 124 ? 10.701 5.718 -11.430 1.00 98.00 124 LEU A N 1
ATOM 912 C CA . LEU A 1 124 ? 11.022 5.777 -12.853 1.00 98.00 124 LEU A CA 1
ATOM 913 C C . LEU A 1 124 ? 10.081 6.756 -13.571 1.00 98.00 124 LEU A C 1
ATOM 915 O O . LEU A 1 124 ? 8.887 6.838 -13.247 1.00 98.00 124 LEU A O 1
ATOM 919 N N . PRO A 1 125 ? 10.587 7.565 -14.514 1.00 96.56 125 PRO A N 1
ATOM 920 C CA . PRO A 1 125 ? 9.726 8.255 -15.461 1.00 96.56 125 PRO A CA 1
ATOM 921 C C . PRO A 1 125 ? 9.152 7.240 -16.468 1.00 96.56 125 PRO A C 1
ATOM 923 O O . PRO A 1 125 ? 9.699 6.155 -16.652 1.00 96.56 125 PRO A O 1
ATOM 926 N N . TYR A 1 126 ? 8.012 7.565 -17.085 1.00 94.19 126 TYR A N 1
ATOM 927 C CA . TYR A 1 126 ? 7.305 6.630 -17.975 1.00 94.19 126 TYR A CA 1
ATOM 928 C C . TYR A 1 126 ? 8.126 6.227 -19.208 1.00 94.19 126 TYR A C 1
ATOM 930 O O . TYR A 1 126 ? 8.018 5.098 -19.664 1.00 94.19 126 TYR A O 1
ATOM 938 N N . ASP A 1 127 ? 8.947 7.138 -19.724 1.00 94.06 127 ASP A N 1
ATOM 939 C CA . ASP A 1 127 ? 9.823 6.920 -20.879 1.00 94.06 127 ASP A CA 1
ATOM 940 C C . ASP A 1 127 ? 11.000 5.976 -20.588 1.00 94.06 127 ASP A C 1
ATOM 942 O O . ASP A 1 127 ? 11.554 5.407 -21.520 1.00 94.06 127 ASP A O 1
ATOM 946 N N . ALA A 1 128 ? 11.351 5.759 -19.318 1.00 94.81 128 ALA A N 1
ATOM 947 C CA . ALA A 1 128 ? 12.384 4.804 -18.914 1.00 94.81 128 ALA A CA 1
ATOM 948 C C . ALA A 1 128 ? 11.839 3.386 -18.655 1.00 94.81 128 ALA A C 1
ATOM 950 O O . ALA A 1 128 ? 12.612 2.473 -18.365 1.00 94.81 128 ALA A O 1
ATOM 951 N N . LEU A 1 129 ? 10.517 3.179 -18.709 1.00 94.56 129 LEU A N 1
ATOM 952 C CA . LEU A 1 129 ? 9.918 1.874 -18.403 1.00 94.56 129 LEU A CA 1
ATOM 953 C C . LEU A 1 129 ? 10.259 0.808 -19.450 1.00 94.56 129 LEU A C 1
ATOM 955 O O . LEU A 1 129 ? 10.370 -0.359 -19.084 1.00 94.56 129 LEU A O 1
ATOM 959 N N . ASP A 1 130 ? 10.470 1.206 -20.708 1.00 93.00 130 ASP A N 1
ATOM 960 C CA . ASP A 1 130 ? 10.801 0.295 -21.815 1.00 93.00 130 ASP A CA 1
ATOM 961 C C . ASP A 1 130 ? 12.172 -0.385 -21.638 1.00 93.00 130 ASP A C 1
ATOM 963 O O . ASP A 1 130 ? 12.393 -1.485 -22.145 1.00 93.00 130 ASP A O 1
ATOM 967 N N . ASP A 1 131 ? 13.071 0.229 -20.862 1.00 94.00 131 ASP A N 1
ATOM 968 C CA . ASP A 1 131 ? 14.388 -0.326 -20.527 1.00 94.00 131 ASP A CA 1
ATOM 969 C C . ASP A 1 131 ? 14.331 -1.355 -19.379 1.00 94.00 131 ASP A C 1
ATOM 971 O O . ASP A 1 131 ? 15.350 -1.940 -18.999 1.00 94.00 131 ASP A O 1
ATOM 975 N N . HIS A 1 132 ? 13.146 -1.582 -18.804 1.00 94.81 132 HIS A N 1
ATOM 976 C CA . HIS A 1 132 ? 12.946 -2.419 -17.628 1.00 94.81 132 HIS A CA 1
ATOM 977 C C . HIS A 1 132 ? 12.031 -3.607 -17.925 1.00 94.81 132 HIS A C 1
ATOM 979 O O . HIS A 1 132 ? 11.187 -3.602 -18.816 1.00 94.81 132 HIS A O 1
ATOM 985 N N . THR A 1 133 ? 12.191 -4.665 -17.134 1.00 95.44 133 THR A N 1
ATOM 986 C CA . THR A 1 133 ? 11.302 -5.829 -17.168 1.00 95.44 133 THR A CA 1
ATOM 987 C C . THR A 1 133 ? 10.692 -6.039 -15.795 1.00 95.44 133 THR A C 1
ATOM 989 O O . THR A 1 133 ? 11.385 -5.973 -14.776 1.00 95.44 133 THR A O 1
ATOM 992 N N . PHE A 1 134 ? 9.389 -6.296 -15.784 1.00 97.19 134 PHE A N 1
ATOM 993 C CA . PHE A 1 134 ? 8.591 -6.453 -14.577 1.00 97.19 134 PHE A CA 1
ATOM 994 C C . PHE A 1 134 ? 7.887 -7.799 -14.599 1.00 97.19 134 PHE A C 1
ATOM 996 O O . PHE A 1 134 ? 7.427 -8.252 -15.647 1.00 97.19 134 PHE A O 1
ATOM 1003 N N . ASP A 1 135 ? 7.795 -8.415 -13.429 1.00 97.12 135 ASP A N 1
ATOM 1004 C CA . ASP A 1 135 ? 7.108 -9.690 -13.244 1.00 97.12 135 ASP A CA 1
ATOM 1005 C C . ASP A 1 135 ? 5.618 -9.448 -12.931 1.00 97.12 135 ASP A C 1
ATOM 1007 O O . ASP A 1 135 ? 4.760 -10.267 -13.253 1.00 97.12 135 ASP A O 1
ATOM 1011 N N . LEU A 1 136 ? 5.304 -8.279 -12.354 1.00 97.44 136 LEU A N 1
ATOM 1012 C CA . LEU A 1 136 ? 3.952 -7.839 -12.020 1.00 97.44 136 LEU A CA 1
ATOM 1013 C C . LEU A 1 136 ? 3.789 -6.331 -12.256 1.00 97.44 136 LEU A C 1
ATOM 1015 O O . LEU A 1 136 ? 4.637 -5.535 -11.857 1.00 97.44 136 LEU A O 1
ATOM 1019 N N . ILE A 1 137 ? 2.656 -5.931 -12.839 1.00 97.06 137 ILE A N 1
ATOM 1020 C CA . ILE A 1 137 ? 2.246 -4.525 -12.956 1.00 97.06 137 ILE A CA 1
ATOM 1021 C C . ILE A 1 137 ? 0.977 -4.312 -12.128 1.00 97.06 137 ILE A C 1
ATOM 1023 O O . ILE A 1 137 ? -0.028 -4.993 -12.331 1.00 97.06 137 ILE A O 1
ATOM 1027 N N . ILE A 1 138 ? 1.008 -3.346 -11.211 1.00 96.25 138 ILE A N 1
ATOM 1028 C CA . ILE A 1 138 ? -0.117 -2.970 -10.351 1.00 96.25 138 ILE A CA 1
ATOM 1029 C C . ILE A 1 138 ? -0.579 -1.564 -10.731 1.00 96.25 138 ILE A C 1
ATOM 1031 O O . ILE A 1 138 ? 0.143 -0.584 -10.543 1.00 96.25 138 ILE A O 1
ATOM 1035 N N . ASN A 1 139 ? -1.815 -1.446 -11.220 1.00 94.62 139 ASN A N 1
ATOM 1036 C CA . ASN A 1 139 ? -2.443 -0.149 -11.450 1.00 94.62 139 ASN A CA 1
ATOM 1037 C C . ASN A 1 139 ? -3.106 0.371 -10.166 1.00 94.62 139 ASN A C 1
ATOM 10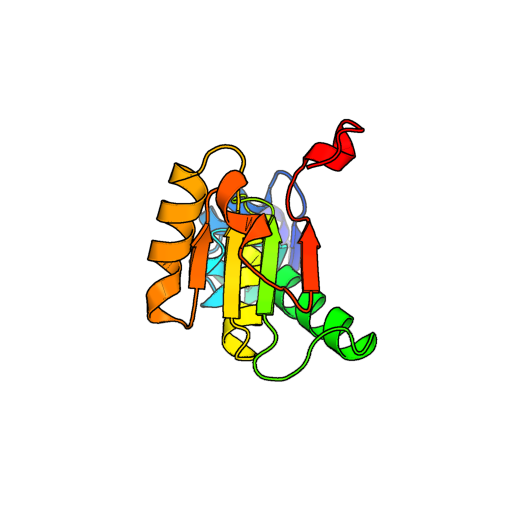39 O O . ASN A 1 139 ? -4.154 -0.125 -9.757 1.00 94.62 139 ASN A O 1
ATOM 1043 N N . ALA A 1 140 ? -2.516 1.399 -9.560 1.00 92.50 140 ALA A N 1
ATOM 1044 C CA . ALA A 1 140 ? -3.044 2.118 -8.400 1.00 92.50 140 ALA A CA 1
ATOM 1045 C C . ALA A 1 140 ? -3.433 3.574 -8.736 1.00 92.50 140 ALA A C 1
ATOM 1047 O O . ALA A 1 140 ? -3.511 4.433 -7.848 1.00 92.50 140 ALA A O 1
ATOM 1048 N N . THR A 1 141 ? -3.671 3.872 -10.018 1.00 89.25 141 THR A N 1
ATOM 1049 C CA . THR A 1 141 ? -4.187 5.168 -10.474 1.00 89.25 141 THR A CA 1
ATOM 1050 C C . THR A 1 141 ? -5.719 5.212 -10.416 1.00 89.25 141 THR A C 1
ATOM 1052 O O . THR A 1 141 ? -6.396 4.189 -10.349 1.00 89.25 141 THR A O 1
ATOM 1055 N N . ALA A 1 142 ? -6.289 6.419 -10.465 1.00 78.00 142 ALA A N 1
ATOM 1056 C CA . ALA A 1 142 ? -7.737 6.617 -10.557 1.00 78.00 142 ALA A CA 1
ATOM 1057 C C . ALA A 1 142 ? -8.253 6.701 -12.011 1.00 78.00 142 ALA A C 1
ATOM 1059 O O . ALA A 1 142 ? -9.439 6.959 -12.206 1.00 78.00 142 ALA A O 1
ATOM 1060 N N . SER A 1 143 ? -7.396 6.512 -13.025 1.00 72.38 143 SER A N 1
ATOM 1061 C CA . SER A 1 143 ? -7.736 6.754 -14.440 1.00 72.38 143 SER A CA 1
ATOM 1062 C C . SER A 1 143 ? -8.886 5.861 -14.927 1.00 72.38 143 SER A C 1
ATOM 1064 O O . SER A 1 143 ? -9.790 6.321 -15.623 1.00 72.38 143 SER A O 1
ATOM 1066 N N . GLY A 1 144 ? -8.935 4.611 -14.451 1.00 62.22 144 GLY A N 1
ATOM 1067 C CA . GLY A 1 144 ? -9.982 3.653 -14.813 1.00 62.22 144 GLY A CA 1
ATOM 1068 C C . GLY A 1 144 ? -11.394 4.074 -14.389 1.00 62.22 144 GLY A C 1
ATOM 1069 O O . GLY A 1 144 ? -12.364 3.658 -15.013 1.00 62.22 144 GLY A O 1
ATOM 1070 N N . LEU A 1 145 ? -11.535 4.951 -13.386 1.00 61.72 145 LEU A N 1
ATOM 1071 C CA . LEU A 1 145 ? -12.836 5.502 -12.976 1.00 61.72 145 LEU A CA 1
ATOM 1072 C C . LEU A 1 145 ? -13.382 6.533 -13.975 1.00 61.72 145 LEU A C 1
ATOM 1074 O O . LEU A 1 145 ? -14.573 6.833 -13.953 1.00 61.72 145 LEU A O 1
ATOM 1078 N N . GLN A 1 146 ? -12.518 7.072 -14.835 1.00 65.62 146 GLN A N 1
ATOM 1079 C CA . GLN A 1 146 ? -12.853 8.038 -15.883 1.00 65.62 146 GLN A CA 1
ATOM 1080 C C . GLN A 1 146 ? -12.847 7.395 -17.281 1.00 65.62 146 GLN A C 1
ATOM 1082 O O . GLN A 1 146 ? -13.039 8.088 -18.274 1.00 65.62 146 GLN A O 1
ATOM 1087 N N . GLY A 1 147 ? -12.654 6.071 -17.364 1.00 63.41 147 GLY A N 1
ATOM 1088 C CA . GLY A 1 147 ? -12.510 5.351 -18.631 1.00 63.41 147 GLY A CA 1
ATOM 1089 C C . GLY A 1 147 ? -11.152 5.556 -19.311 1.00 63.41 147 GLY A C 1
ATOM 1090 O O . GLY A 1 147 ? -11.004 5.212 -20.480 1.00 63.41 147 GLY A O 1
ATOM 1091 N N . GLU A 1 148 ? -10.167 6.105 -18.599 1.00 62.31 148 GLU A N 1
ATOM 1092 C CA . GLU A 1 148 ? -8.826 6.375 -19.115 1.00 62.31 148 GLU A CA 1
ATOM 1093 C C . GLU A 1 148 ? -7.857 5.230 -18.780 1.00 62.31 148 GLU A C 1
ATOM 1095 O O . GLU A 1 148 ? -7.862 4.674 -17.674 1.00 62.31 148 GLU A O 1
ATOM 1100 N N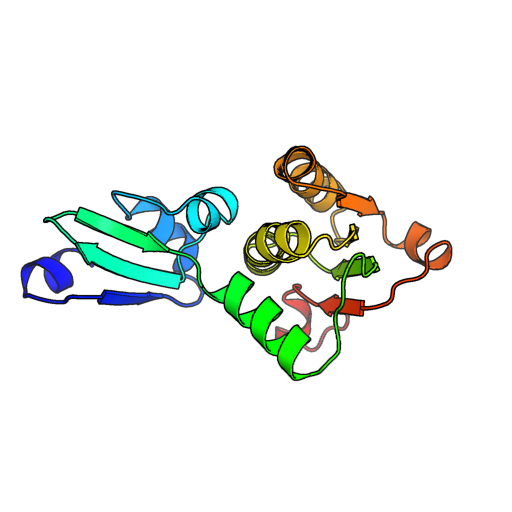 . VAL A 1 149 ? -6.980 4.902 -19.729 1.00 63.25 149 VAL A N 1
ATOM 1101 C CA . VAL A 1 149 ? -5.876 3.952 -19.524 1.00 63.25 149 VAL A CA 1
ATOM 1102 C C . VAL A 1 149 ? -4.659 4.720 -18.968 1.00 63.25 149 VAL A C 1
ATOM 1104 O O . VAL A 1 149 ? -4.417 5.831 -19.445 1.00 63.25 149 VAL A O 1
ATOM 1107 N N . PRO A 1 150 ? -3.955 4.196 -17.941 1.00 57.31 150 PRO A N 1
ATOM 1108 C CA . PRO A 1 150 ? -2.781 4.843 -17.342 1.00 57.31 150 PRO A CA 1
ATOM 1109 C C . PRO A 1 150 ? -1.580 5.017 -18.271 1.00 57.31 150 PRO A C 1
ATOM 1111 O O . PRO A 1 150 ? -1.473 4.252 -19.255 1.00 57.31 150 PRO A O 1
#

Organism: Edwardsiella tarda (NCBI:txid636)

InterPro domains:
  IPR006151 Quinate/shikimate 5-dehydrogenase/glutamyl-tRNA reductase [PF01488] (72-143)
  IPR013708 Shikimate dehydrogenase substrate binding, N-terminal [PF08501] (5-42)
  IPR022893 Shikimate dehydrogenase family [PTHR21089] (4-149)
  IPR036291 NAD(P)-binding domain superfamily [SSF51735] (55-148)
  IPR046346 Aminoacid dehydrogenase-like, N-terminal domain superfamily [SSF53223] (3-54)

Sequence (150 aa):
AMAFFQQGGRGANVTTPFKEQAWQMADILTPRARLAGAVNTLHWQNARLLGDNTDGIGLVSDLHRLAMIGDASRVLLLGAGGAARGVILPLLEQGCRIALANRTHARAQALAAAFQAQGEIEALPYDALDDHTFDLIINATASGLQGEVP